Protein AF-A0A7X8BVJ1-F1 (afdb_monomer)

Structure (mmCIF, N/CA/C/O backbone):
data_AF-A0A7X8BVJ1-F1
#
_entry.id   AF-A0A7X8BVJ1-F1
#
loop_
_atom_site.group_PDB
_atom_site.id
_atom_site.type_symbol
_atom_site.label_atom_id
_atom_site.label_alt_id
_atom_site.label_comp_id
_atom_site.label_asym_id
_atom_site.label_entity_id
_atom_site.label_seq_id
_atom_site.pdbx_PDB_ins_code
_atom_site.Cartn_x
_atom_site.Cartn_y
_atom_site.Cartn_z
_atom_site.occupancy
_atom_site.B_iso_or_equiv
_atom_site.auth_seq_id
_atom_site.auth_comp_id
_atom_site.auth_asym_id
_atom_site.auth_atom_id
_atom_site.pdbx_PDB_model_num
ATOM 1 N N . LYS A 1 1 ? 36.070 3.185 -8.886 1.00 59.16 1 LYS A N 1
ATOM 2 C CA . LYS A 1 1 ? 35.340 2.014 -8.336 1.00 59.16 1 LYS A CA 1
ATOM 3 C C . LYS A 1 1 ? 34.743 2.326 -6.965 1.00 59.16 1 LYS A C 1
ATOM 5 O O . LYS A 1 1 ? 33.563 2.064 -6.790 1.00 59.16 1 LYS A O 1
ATOM 10 N N . ASP A 1 2 ? 35.481 2.954 -6.047 1.00 66.38 2 ASP A N 1
ATOM 11 C CA . ASP A 1 2 ? 34.963 3.260 -4.700 1.00 66.38 2 ASP A CA 1
ATOM 12 C C . ASP A 1 2 ? 33.915 4.385 -4.658 1.00 66.38 2 ASP A C 1
ATOM 14 O O . ASP A 1 2 ? 32.914 4.259 -3.958 1.00 66.38 2 ASP A O 1
ATOM 18 N N . GLU A 1 3 ? 34.062 5.439 -5.467 1.00 66.75 3 GLU A N 1
ATOM 19 C CA . GLU A 1 3 ? 33.048 6.507 -5.572 1.00 66.75 3 GLU A CA 1
ATOM 20 C C . GLU A 1 3 ? 31.714 6.011 -6.144 1.00 66.75 3 GLU A C 1
ATOM 22 O O . GLU A 1 3 ? 30.643 6.377 -5.664 1.00 66.75 3 GLU A O 1
ATOM 27 N N . GLU A 1 4 ? 31.769 5.129 -7.141 1.00 59.78 4 GLU A N 1
ATOM 28 C CA . GLU A 1 4 ? 30.580 4.529 -7.747 1.00 59.78 4 GLU A CA 1
ATOM 29 C C . GLU A 1 4 ? 29.863 3.599 -6.761 1.00 59.78 4 GLU A C 1
ATOM 31 O O . GLU A 1 4 ? 28.641 3.657 -6.630 1.00 59.78 4 GLU A O 1
ATOM 36 N N . ASN A 1 5 ? 30.626 2.825 -5.985 1.00 65.06 5 ASN A N 1
ATOM 37 C CA . ASN A 1 5 ? 30.096 1.958 -4.937 1.00 65.06 5 ASN A CA 1
ATOM 38 C C . ASN A 1 5 ? 29.464 2.772 -3.786 1.00 65.06 5 ASN A C 1
ATOM 40 O O . ASN A 1 5 ? 28.396 2.421 -3.283 1.00 65.06 5 ASN A O 1
ATOM 44 N N . ASN A 1 6 ? 30.065 3.908 -3.414 1.00 69.69 6 ASN A N 1
ATOM 45 C CA . ASN A 1 6 ? 29.497 4.834 -2.429 1.00 69.69 6 ASN A CA 1
ATOM 46 C C . ASN A 1 6 ? 28.213 5.508 -2.929 1.00 69.69 6 ASN A C 1
ATOM 48 O O . ASN A 1 6 ? 27.241 5.608 -2.179 1.00 69.69 6 ASN A O 1
ATOM 52 N N . ARG A 1 7 ? 28.164 5.917 -4.202 1.00 63.97 7 ARG A N 1
ATOM 53 C CA . ARG A 1 7 ? 26.961 6.507 -4.807 1.00 63.97 7 ARG A CA 1
ATOM 54 C C . ARG A 1 7 ? 25.806 5.505 -4.877 1.00 63.97 7 ARG A C 1
ATOM 56 O O . ARG A 1 7 ? 24.666 5.860 -4.589 1.00 63.97 7 ARG A O 1
ATOM 63 N N . LEU A 1 8 ? 26.096 4.248 -5.219 1.00 67.38 8 LEU A N 1
ATOM 64 C CA . LEU A 1 8 ? 25.102 3.171 -5.240 1.00 67.38 8 LEU A CA 1
ATOM 65 C C . LEU A 1 8 ? 24.529 2.891 -3.843 1.00 67.38 8 LEU A C 1
ATOM 67 O O . LEU A 1 8 ? 23.311 2.780 -3.703 1.00 67.38 8 LEU A O 1
ATOM 71 N N . LYS A 1 9 ? 25.380 2.847 -2.808 1.00 70.00 9 LYS A N 1
ATOM 72 C CA . LYS A 1 9 ? 24.934 2.707 -1.411 1.00 70.00 9 LYS A CA 1
ATOM 73 C C . LYS A 1 9 ? 24.032 3.859 -0.974 1.00 70.00 9 LYS A C 1
ATOM 75 O O . LYS A 1 9 ? 22.959 3.607 -0.437 1.00 70.00 9 LYS A O 1
ATOM 80 N N . LEU A 1 10 ? 24.420 5.101 -1.270 1.00 74.44 10 LEU A N 1
ATOM 81 C CA . LEU A 1 10 ? 23.636 6.284 -0.910 1.00 74.44 10 LEU A CA 1
ATOM 82 C C . LEU A 1 10 ? 22.236 6.266 -1.542 1.00 74.44 10 LEU A C 1
ATOM 84 O O . LEU A 1 10 ? 21.243 6.514 -0.860 1.00 74.44 10 LEU A O 1
ATOM 88 N N . ASN A 1 11 ? 22.142 5.920 -2.827 1.00 72.31 11 ASN A N 1
ATOM 89 C CA . ASN A 1 11 ? 20.855 5.812 -3.518 1.00 72.31 11 ASN A CA 1
ATOM 90 C C . ASN A 1 11 ? 19.972 4.715 -2.908 1.00 72.31 11 ASN A C 1
ATOM 92 O O . ASN A 1 11 ? 18.763 4.891 -2.757 1.00 72.31 11 ASN A O 1
ATOM 96 N N . TRP A 1 12 ? 20.568 3.586 -2.526 1.00 74.31 12 TRP A N 1
ATOM 97 C CA . TRP A 1 12 ? 19.836 2.493 -1.894 1.00 74.31 12 TRP A CA 1
ATOM 98 C C . TRP A 1 12 ? 19.341 2.846 -0.482 1.00 74.31 12 TRP A C 1
ATOM 100 O O . TRP A 1 12 ? 18.211 2.514 -0.113 1.00 74.31 12 TRP A O 1
ATOM 110 N N . ASP A 1 13 ? 20.144 3.574 0.292 1.00 77.44 13 ASP A N 1
ATOM 111 C CA . ASP A 1 13 ? 19.752 4.086 1.607 1.00 77.44 13 ASP A CA 1
ATOM 112 C C . ASP A 1 13 ? 18.624 5.115 1.506 1.00 77.44 13 ASP A C 1
ATOM 114 O O . ASP A 1 13 ? 17.683 5.086 2.309 1.00 77.44 13 ASP A O 1
ATOM 118 N N . LEU A 1 14 ? 18.655 5.966 0.479 1.00 77.00 14 LEU A N 1
ATOM 119 C CA . LEU A 1 14 ? 17.585 6.917 0.202 1.00 77.00 14 LEU A CA 1
ATOM 120 C C . LEU A 1 14 ? 16.267 6.202 -0.120 1.00 77.00 14 LEU A C 1
ATOM 122 O O . LEU A 1 14 ? 15.243 6.525 0.480 1.00 77.00 14 LEU A O 1
ATOM 126 N N . HIS A 1 15 ? 16.286 5.188 -0.993 1.00 75.81 15 HIS A N 1
ATOM 127 C CA . HIS A 1 15 ? 15.083 4.416 -1.327 1.00 75.81 15 HIS A CA 1
ATOM 128 C C . HIS A 1 15 ? 14.469 3.734 -0.102 1.00 75.81 15 HIS A C 1
ATOM 130 O O . HIS A 1 15 ? 13.257 3.798 0.102 1.00 75.81 15 HIS A O 1
ATOM 136 N N . ARG A 1 16 ? 15.295 3.124 0.757 1.00 80.00 16 ARG A N 1
ATOM 137 C CA . ARG A 1 16 ? 14.801 2.500 1.994 1.00 80.00 16 ARG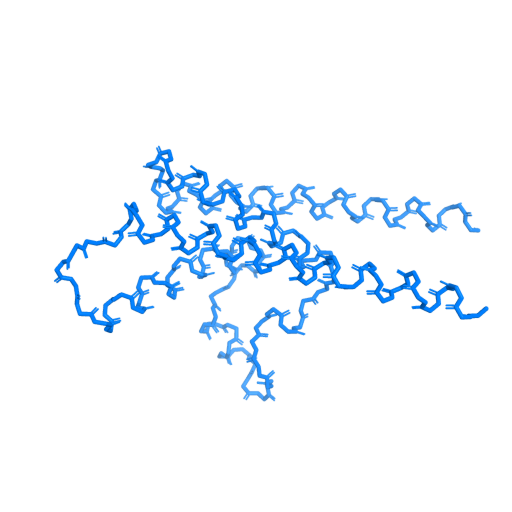 A CA 1
ATOM 138 C C . ARG A 1 16 ? 14.240 3.517 2.976 1.00 80.00 16 ARG A C 1
ATOM 140 O O . ARG A 1 16 ? 13.255 3.231 3.653 1.00 80.00 16 ARG A O 1
ATOM 147 N N . THR A 1 17 ? 14.857 4.690 3.065 1.00 84.44 17 THR A N 1
ATOM 148 C CA . THR A 1 17 ? 14.376 5.776 3.925 1.00 84.44 17 THR A CA 1
ATOM 149 C C . THR A 1 17 ? 13.022 6.279 3.439 1.00 84.44 17 THR A C 1
ATOM 151 O O . THR A 1 17 ? 12.092 6.381 4.237 1.00 84.44 17 THR A O 1
ATOM 154 N N . LEU A 1 18 ? 12.880 6.498 2.131 1.00 82.38 18 LEU A N 1
ATOM 155 C CA . LEU A 1 18 ? 11.626 6.927 1.523 1.00 82.38 18 LEU A CA 1
ATOM 156 C C . LEU A 1 18 ? 10.511 5.897 1.744 1.00 82.38 18 LEU A C 1
ATOM 158 O O . LEU A 1 18 ? 9.433 6.259 2.203 1.00 82.38 18 LEU A O 1
ATOM 162 N N . ALA A 1 19 ? 10.793 4.610 1.521 1.00 82.00 19 ALA A N 1
ATOM 163 C CA . ALA A 1 19 ? 9.830 3.537 1.764 1.00 82.00 19 ALA A CA 1
ATOM 164 C C . ALA A 1 19 ? 9.363 3.492 3.232 1.00 82.00 19 ALA A C 1
ATOM 166 O O . ALA A 1 19 ? 8.174 3.359 3.503 1.00 82.00 19 ALA A O 1
ATOM 167 N N . LYS A 1 20 ? 10.275 3.664 4.200 1.00 87.56 20 LYS A N 1
ATOM 168 C CA . LYS A 1 20 ? 9.916 3.709 5.630 1.00 87.56 20 LYS A CA 1
ATOM 169 C C . LYS A 1 20 ? 9.052 4.917 5.984 1.00 87.56 20 LYS A C 1
ATOM 171 O O . LYS A 1 20 ? 8.135 4.792 6.793 1.00 87.56 20 LYS A O 1
ATOM 176 N N . ILE A 1 21 ? 9.367 6.079 5.417 1.00 89.31 21 ILE A N 1
ATOM 177 C CA . ILE A 1 21 ? 8.590 7.303 5.628 1.00 89.31 21 ILE A CA 1
ATOM 178 C C . ILE A 1 21 ? 7.180 7.121 5.064 1.00 89.31 21 ILE A C 1
ATOM 180 O O . ILE A 1 21 ? 6.212 7.406 5.766 1.00 89.31 21 ILE A O 1
ATOM 184 N N . ASN A 1 22 ? 7.055 6.584 3.851 1.00 87.06 22 ASN A N 1
ATOM 185 C CA . ASN A 1 22 ? 5.761 6.385 3.202 1.00 87.06 22 ASN A CA 1
ATOM 186 C C . ASN A 1 22 ? 4.904 5.355 3.938 1.00 87.06 22 ASN A C 1
ATOM 188 O O . ASN A 1 22 ? 3.732 5.629 4.202 1.00 87.06 22 ASN A O 1
ATOM 192 N N . TYR A 1 23 ? 5.510 4.254 4.392 1.00 89.44 23 TYR A N 1
ATOM 193 C CA . TYR A 1 23 ? 4.843 3.294 5.264 1.00 89.44 23 TYR A CA 1
ATOM 194 C C . TYR A 1 23 ? 4.272 3.976 6.512 1.00 89.44 23 TYR A C 1
ATOM 196 O O . TYR A 1 23 ? 3.097 3.800 6.822 1.00 89.44 23 TYR A O 1
ATOM 204 N N . ARG A 1 24 ? 5.074 4.807 7.195 1.00 92.94 24 ARG A N 1
ATOM 205 C CA . ARG A 1 24 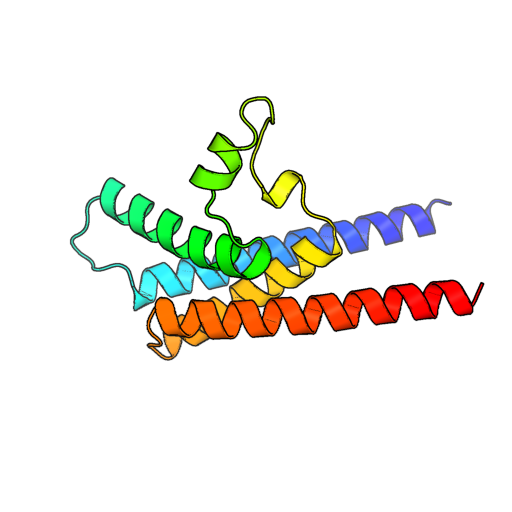? 4.641 5.513 8.406 1.00 92.94 24 ARG A CA 1
ATOM 206 C C . ARG A 1 24 ? 3.499 6.492 8.132 1.00 92.94 24 ARG A C 1
ATOM 208 O O . ARG A 1 24 ? 2.497 6.449 8.837 1.00 92.94 24 ARG A O 1
ATOM 215 N N . ILE A 1 25 ? 3.628 7.327 7.099 1.00 92.62 25 ILE A N 1
ATOM 216 C CA . ILE A 1 25 ? 2.586 8.285 6.691 1.00 92.62 25 ILE A CA 1
ATOM 217 C C . ILE A 1 25 ? 1.263 7.558 6.433 1.00 92.62 25 ILE A C 1
ATOM 219 O O . ILE A 1 25 ? 0.206 8.003 6.879 1.00 92.62 25 ILE A O 1
ATOM 223 N N . HIS A 1 26 ? 1.325 6.420 5.744 1.00 94.50 26 HIS A N 1
ATOM 224 C CA . HIS A 1 26 ? 0.154 5.610 5.453 1.00 94.50 26 HIS A CA 1
ATOM 225 C C . HIS A 1 26 ? -0.456 4.990 6.717 1.00 94.50 26 HIS A C 1
ATOM 227 O O . HIS A 1 26 ? -1.659 5.120 6.942 1.00 94.50 26 HIS A O 1
ATOM 233 N N . THR A 1 27 ? 0.352 4.366 7.580 1.00 95.25 27 THR A N 1
ATOM 234 C CA . THR A 1 27 ? -0.154 3.753 8.818 1.00 95.25 27 THR A CA 1
ATOM 235 C C . THR A 1 27 ? -0.715 4.771 9.803 1.00 95.25 27 THR A C 1
ATOM 237 O O . THR A 1 27 ? -1.685 4.457 10.496 1.00 95.25 27 THR A O 1
ATOM 240 N N . ASP A 1 28 ? -0.137 5.973 9.849 1.00 95.88 28 ASP A N 1
ATOM 241 C CA . ASP A 1 28 ? -0.618 7.072 10.685 1.00 95.88 28 ASP A CA 1
ATOM 242 C C . ASP A 1 28 ? -1.978 7.566 10.162 1.00 95.88 28 ASP A C 1
ATOM 244 O O . ASP A 1 28 ? -2.930 7.656 10.934 1.00 95.88 28 ASP A O 1
ATOM 248 N N . ALA A 1 29 ? -2.139 7.736 8.843 1.00 96.38 29 ALA A N 1
ATOM 249 C CA . ALA A 1 29 ? -3.428 8.104 8.252 1.00 96.38 29 ALA A CA 1
ATOM 250 C C . ALA A 1 29 ? -4.534 7.074 8.549 1.00 96.38 29 ALA A C 1
ATOM 252 O O . ALA A 1 29 ? -5.644 7.464 8.916 1.00 96.38 29 ALA A O 1
ATOM 253 N N . ILE A 1 30 ? -4.236 5.771 8.450 1.00 95.94 30 ILE A N 1
ATOM 254 C CA . ILE A 1 30 ? -5.175 4.698 8.831 1.00 95.94 30 ILE A CA 1
ATOM 255 C C . ILE A 1 30 ? -5.547 4.824 10.311 1.00 95.94 30 ILE A C 1
ATOM 257 O O . ILE A 1 30 ? -6.727 4.788 10.664 1.00 95.94 30 ILE A O 1
ATOM 261 N N . LYS A 1 31 ? -4.543 4.982 11.180 1.00 95.25 31 LYS A N 1
ATOM 262 C CA . LYS A 1 31 ? -4.742 5.064 12.627 1.00 95.25 31 LYS A CA 1
ATOM 263 C C . LYS A 1 31 ? -5.628 6.239 13.023 1.00 95.25 31 LYS A C 1
ATOM 265 O O . LYS A 1 31 ? -6.487 6.076 13.877 1.00 95.25 31 LYS A O 1
ATOM 270 N N . GLU A 1 32 ? -5.404 7.397 12.418 1.00 95.25 32 GLU A N 1
ATOM 271 C CA . GLU A 1 32 ? -6.066 8.647 12.794 1.00 95.25 32 GLU A CA 1
ATOM 272 C C . GLU A 1 32 ? -7.473 8.792 12.203 1.00 95.25 32 GLU A C 1
ATOM 274 O O . GLU A 1 32 ? -8.299 9.483 12.788 1.00 95.25 32 GLU A O 1
ATOM 279 N N . ASN A 1 33 ? -7.758 8.159 11.057 1.00 95.94 33 ASN A N 1
ATOM 280 C CA . ASN A 1 33 ? -8.993 8.421 10.304 1.00 95.94 33 ASN A CA 1
ATOM 281 C C . ASN A 1 33 ? -9.896 7.193 10.122 1.00 95.94 33 ASN A C 1
ATOM 283 O O . ASN A 1 33 ? -11.069 7.354 9.794 1.00 95.94 33 ASN A O 1
ATOM 287 N N . ILE A 1 34 ? -9.372 5.973 10.285 1.00 94.25 34 ILE A N 1
ATOM 288 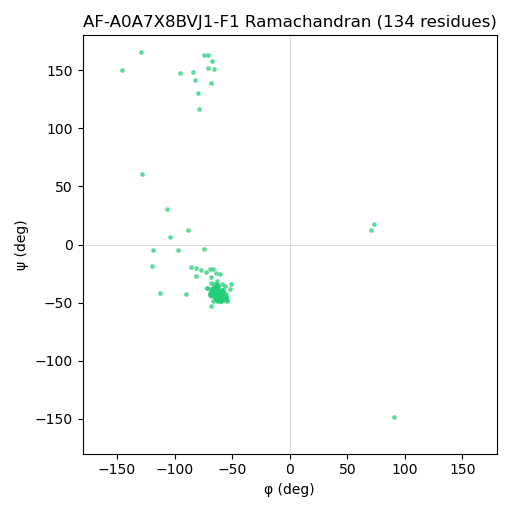C CA . ILE A 1 34 ? -10.134 4.732 10.056 1.00 94.25 34 ILE A CA 1
ATOM 289 C C . ILE A 1 34 ? -10.361 3.968 11.357 1.00 94.25 34 ILE A C 1
ATOM 291 O O . ILE A 1 34 ? -11.448 3.429 11.551 1.00 94.25 34 ILE A O 1
ATOM 295 N N . ILE A 1 35 ? -9.351 3.878 12.228 1.00 91.81 35 ILE A N 1
ATOM 296 C CA . ILE A 1 35 ? -9.411 3.030 13.425 1.00 91.81 35 ILE A CA 1
ATOM 297 C C . ILE A 1 35 ? -10.226 3.718 14.536 1.00 91.81 35 ILE A C 1
ATOM 299 O O . ILE A 1 35 ? -9.789 4.739 15.062 1.00 91.81 35 ILE A O 1
ATOM 303 N N . PRO A 1 36 ? -11.367 3.147 14.966 1.00 86.94 36 PRO A N 1
ATOM 304 C CA . PRO A 1 36 ? -12.114 3.622 16.127 1.00 86.94 36 PRO A CA 1
ATOM 305 C C . PRO A 1 36 ? -11.391 3.314 17.447 1.00 86.94 36 PRO A C 1
ATOM 307 O O . PRO A 1 36 ? -10.709 2.297 17.574 1.00 86.94 36 PRO A O 1
ATOM 310 N N . GLU A 1 37 ? -11.625 4.136 18.473 1.00 80.69 37 GLU A N 1
ATOM 311 C CA . GLU A 1 37 ? -10.930 4.054 19.772 1.00 80.69 37 GLU A CA 1
ATOM 312 C C . GLU A 1 37 ? -11.184 2.751 20.560 1.00 80.69 37 GLU A C 1
ATOM 314 O O . GLU A 1 37 ? -10.347 2.342 21.361 1.00 80.69 37 GLU A O 1
ATOM 319 N N . ASN A 1 38 ? -12.306 2.062 20.317 1.00 88.81 38 ASN A N 1
ATOM 320 C CA . ASN A 1 38 ? -12.773 0.930 21.132 1.00 88.81 38 ASN A CA 1
ATOM 321 C C . ASN A 1 38 ? -12.602 -0.449 20.465 1.00 88.81 38 ASN A C 1
ATOM 323 O O . ASN A 1 38 ? -13.407 -1.353 20.693 1.00 88.81 38 ASN A O 1
ATOM 327 N N . LEU A 1 39 ? -11.582 -0.628 19.619 1.00 91.56 39 LEU A N 1
ATOM 328 C CA . LEU A 1 39 ? -11.308 -1.915 18.972 1.00 91.56 39 LEU A CA 1
ATOM 329 C C . LEU A 1 39 ? -10.264 -2.756 19.710 1.00 91.56 39 LEU A C 1
ATOM 331 O O . LEU A 1 39 ? -9.290 -2.257 20.273 1.00 91.56 39 LEU A O 1
ATOM 335 N N . SER A 1 40 ? -10.436 -4.077 19.641 1.00 94.19 40 SER A N 1
ATOM 336 C CA . SER A 1 40 ? -9.407 -5.023 20.069 1.00 94.19 40 SER A CA 1
ATOM 337 C C . SER A 1 40 ? -8.187 -4.975 19.142 1.00 94.19 40 SER A C 1
ATOM 339 O O . SER A 1 40 ? -8.276 -4.616 17.965 1.00 94.19 40 SER A O 1
ATOM 341 N N . LYS A 1 41 ? -7.033 -5.422 19.651 1.00 92.81 41 LYS A N 1
ATOM 342 C CA . LYS A 1 41 ? -5.794 -5.519 18.858 1.00 92.81 41 LYS A CA 1
ATOM 343 C C . LYS A 1 41 ? -5.965 -6.373 17.600 1.00 92.81 41 LYS A C 1
ATOM 345 O O . LYS A 1 41 ? -5.383 -6.063 16.568 1.00 92.81 41 LYS A O 1
ATOM 350 N N . GLU A 1 42 ? -6.760 -7.435 17.679 1.00 94.38 42 GLU A N 1
ATOM 351 C CA . GLU A 1 42 ? -6.995 -8.327 16.545 1.00 94.38 42 GLU A CA 1
ATOM 352 C C . GLU A 1 42 ? -7.811 -7.643 15.444 1.00 94.38 42 GLU A C 1
ATOM 354 O O . GLU A 1 42 ? -7.428 -7.696 14.278 1.00 94.38 42 GLU A O 1
ATOM 359 N N . GLN A 1 43 ? -8.862 -6.906 15.812 1.00 93.62 43 GLN A N 1
ATOM 360 C CA . GLN A 1 43 ? -9.648 -6.108 14.864 1.00 93.62 43 GLN A CA 1
ATOM 361 C C . GLN A 1 43 ? -8.808 -4.996 14.224 1.00 93.62 43 GLN A C 1
ATOM 363 O O . GLN A 1 43 ? -8.890 -4.773 13.019 1.00 93.62 43 GLN A O 1
ATOM 368 N N . ILE A 1 44 ? -7.947 -4.337 15.004 1.00 93.75 44 ILE A N 1
ATOM 369 C CA . ILE A 1 44 ? -7.001 -3.335 14.493 1.00 93.75 44 ILE A CA 1
ATOM 370 C C . ILE A 1 44 ? -6.059 -3.953 13.452 1.00 93.75 44 ILE A C 1
ATOM 372 O O . ILE A 1 44 ? -5.880 -3.400 12.367 1.00 93.75 44 ILE A O 1
ATOM 376 N N . ASN A 1 45 ? -5.494 -5.126 13.745 1.00 94.19 45 ASN A N 1
ATOM 377 C CA . ASN A 1 45 ? -4.621 -5.830 12.809 1.00 94.19 45 ASN A CA 1
ATOM 378 C C 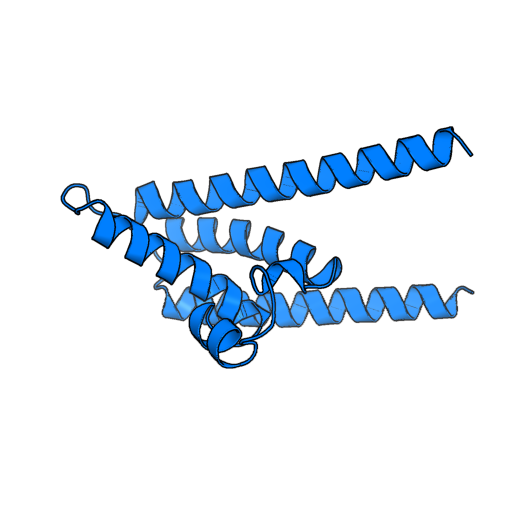. ASN A 1 45 ? -5.358 -6.233 11.522 1.00 94.19 45 ASN A C 1
ATOM 380 O O . ASN A 1 45 ? -4.776 -6.154 10.442 1.00 94.19 45 ASN A O 1
ATOM 384 N N . GLN A 1 46 ? -6.635 -6.621 11.615 1.00 94.44 46 GLN A N 1
ATOM 385 C CA . GLN A 1 46 ? -7.467 -6.914 10.443 1.00 94.44 46 GLN A CA 1
ATOM 386 C C . GLN A 1 46 ? -7.688 -5.670 9.570 1.00 94.44 46 GLN A C 1
ATOM 388 O O . GLN A 1 46 ? -7.604 -5.773 8.347 1.00 94.44 46 GLN A O 1
ATOM 393 N N . ILE A 1 47 ? -7.906 -4.494 10.171 1.00 95.06 47 ILE A N 1
ATOM 394 C CA . ILE A 1 47 ? -8.022 -3.227 9.430 1.00 95.06 47 ILE A CA 1
ATOM 395 C C . ILE A 1 47 ? -6.711 -2.904 8.710 1.00 95.06 47 ILE A C 1
ATOM 397 O O . ILE A 1 47 ? -6.730 -2.634 7.512 1.00 95.06 47 ILE A O 1
ATOM 401 N N . TYR A 1 48 ? -5.567 -2.990 9.396 1.00 95.38 48 TYR A N 1
ATOM 402 C CA . TYR A 1 48 ? -4.268 -2.757 8.758 1.00 95.38 48 TYR A CA 1
ATOM 403 C C . TYR A 1 48 ? -3.992 -3.734 7.611 1.00 95.38 48 TYR A C 1
ATOM 405 O O . TYR A 1 48 ? -3.504 -3.316 6.562 1.00 95.38 48 TYR A O 1
ATOM 413 N N . ALA A 1 49 ? -4.322 -5.017 7.781 1.00 94.94 49 ALA A N 1
ATOM 414 C CA . ALA A 1 49 ? -4.181 -6.009 6.719 1.00 94.94 49 ALA A CA 1
ATOM 415 C C . ALA A 1 49 ? -5.087 -5.690 5.518 1.00 94.94 49 ALA A C 1
ATOM 417 O O . ALA A 1 49 ? -4.625 -5.740 4.380 1.00 94.94 49 ALA A O 1
ATOM 418 N N . SER A 1 50 ? -6.340 -5.301 5.773 1.00 96.44 50 SER A N 1
ATOM 419 C CA . SER A 1 50 ? -7.297 -4.886 4.739 1.00 96.44 50 SER A CA 1
ATOM 420 C C . SER A 1 50 ? -6.795 -3.670 3.952 1.00 96.44 50 SER A C 1
ATOM 422 O O . SER A 1 50 ? -6.770 -3.690 2.724 1.00 96.44 50 SER A O 1
ATOM 424 N N . GLU A 1 51 ? -6.298 -2.639 4.637 1.00 96.88 51 GLU A N 1
ATOM 425 C CA . GLU A 1 51 ? -5.745 -1.441 3.990 1.00 96.88 51 GLU A CA 1
ATOM 426 C C . GLU A 1 51 ? -4.434 -1.713 3.239 1.00 96.88 51 GLU A C 1
ATOM 428 O O . GLU A 1 51 ? -4.186 -1.134 2.181 1.00 96.88 51 GLU A O 1
ATOM 433 N N . ALA A 1 52 ? -3.601 -2.635 3.727 1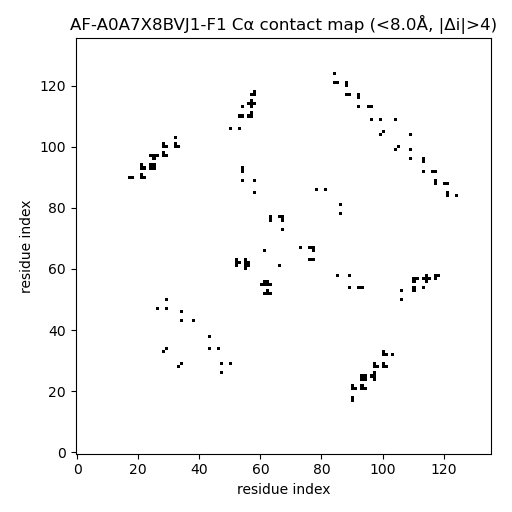.00 95.19 52 ALA A N 1
ATOM 434 C CA . ALA A 1 52 ? -2.429 -3.091 2.983 1.00 95.19 52 ALA A CA 1
ATOM 435 C C . ALA A 1 52 ? -2.827 -3.836 1.696 1.00 95.19 52 ALA A C 1
ATOM 437 O O . ALA A 1 52 ? -2.172 -3.677 0.660 1.00 95.19 52 ALA A O 1
ATOM 438 N N . ASP A 1 53 ? -3.915 -4.608 1.738 1.00 97.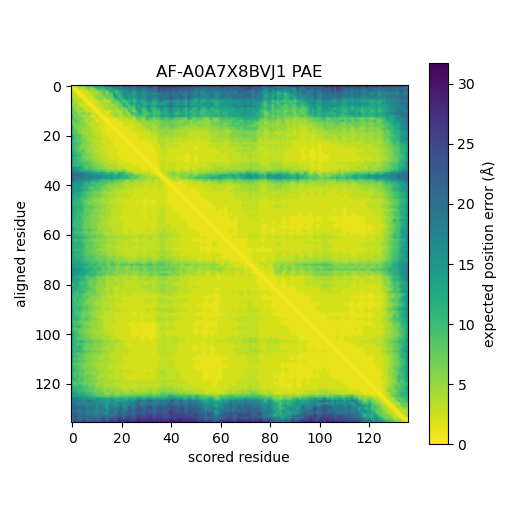19 53 ASP A N 1
ATOM 439 C CA . ASP A 1 53 ? -4.436 -5.313 0.572 1.00 97.19 53 ASP A CA 1
ATOM 440 C C . ASP A 1 53 ? -5.003 -4.371 -0.492 1.00 97.19 53 ASP A C 1
ATOM 442 O O . ASP A 1 53 ? -4.882 -4.686 -1.672 1.00 97.19 53 ASP A O 1
ATOM 446 N N . VAL A 1 54 ? -5.501 -3.182 -0.138 1.00 97.94 54 VAL A N 1
ATOM 447 C CA . VAL A 1 54 ? -5.882 -2.157 -1.132 1.00 97.94 54 VAL A CA 1
ATOM 448 C C . VAL A 1 54 ? -4.707 -1.826 -2.054 1.00 97.94 54 VAL A C 1
ATOM 450 O O . VAL A 1 54 ? -4.865 -1.784 -3.273 1.00 97.94 54 VAL A O 1
ATOM 453 N N . LEU A 1 55 ? -3.510 -1.640 -1.490 1.00 97.56 55 LEU A N 1
ATOM 454 C CA . LEU A 1 55 ? -2.299 -1.350 -2.262 1.00 97.56 55 LEU A CA 1
ATOM 455 C C . LEU A 1 55 ? -1.854 -2.560 -3.094 1.00 97.56 55 LEU A C 1
ATOM 457 O O . LEU A 1 55 ? -1.481 -2.405 -4.258 1.00 97.56 55 LEU A O 1
ATOM 461 N N . ASN A 1 56 ? -1.924 -3.765 -2.519 1.00 97.25 56 ASN A N 1
ATOM 462 C CA . ASN A 1 56 ? -1.561 -4.995 -3.227 1.00 97.25 56 ASN A CA 1
ATOM 463 C C . ASN A 1 56 ? -2.499 -5.252 -4.412 1.00 97.25 56 ASN A C 1
ATOM 465 O O . ASN A 1 56 ? -2.038 -5.559 -5.508 1.00 97.25 56 ASN A O 1
ATOM 469 N N . VAL A 1 57 ? -3.806 -5.067 -4.227 1.00 97.94 57 VAL A N 1
ATOM 470 C CA . VAL A 1 57 ? -4.800 -5.228 -5.291 1.00 97.94 57 VAL A CA 1
ATOM 471 C C . VAL A 1 57 ? -4.643 -4.127 -6.337 1.00 97.94 57 VAL A C 1
ATOM 473 O O . VAL A 1 57 ? -4.664 -4.428 -7.529 1.00 97.94 57 VAL A O 1
ATOM 476 N N . ALA A 1 58 ? -4.405 -2.877 -5.928 1.00 98.00 58 ALA A N 1
ATOM 477 C CA . ALA A 1 58 ? -4.165 -1.780 -6.863 1.00 98.00 58 ALA A CA 1
ATOM 478 C C . ALA A 1 58 ? -2.962 -2.045 -7.782 1.00 98.00 58 ALA A C 1
ATOM 480 O O . ALA A 1 58 ? -3.027 -1.720 -8.967 1.00 98.00 58 ALA A O 1
ATOM 481 N N . MET A 1 59 ? -1.890 -2.637 -7.248 1.00 97.00 59 MET A N 1
ATOM 482 C CA . MET A 1 59 ? -0.641 -2.861 -7.978 1.00 97.00 59 MET A CA 1
ATOM 483 C C . MET A 1 59 ? -0.584 -4.207 -8.718 1.00 97.00 59 MET A C 1
ATOM 485 O O . MET A 1 59 ? -0.107 -4.275 -9.850 1.00 97.00 59 MET A O 1
ATOM 489 N N . PHE A 1 60 ? -1.048 -5.282 -8.083 1.00 96.62 60 PHE A N 1
ATOM 490 C CA . PHE A 1 60 ? -0.846 -6.667 -8.525 1.00 96.62 60 PHE A CA 1
ATOM 491 C C . PHE A 1 60 ? -2.148 -7.415 -8.828 1.00 96.62 60 PHE A C 1
ATOM 493 O O . PHE A 1 60 ? -2.102 -8.572 -9.247 1.00 96.62 60 PHE A O 1
ATOM 500 N N . GLY A 1 61 ? -3.305 -6.794 -8.586 1.00 97.06 61 GLY A N 1
ATOM 501 C CA . GLY A 1 61 ? -4.616 -7.404 -8.813 1.00 97.06 61 GLY A CA 1
ATOM 502 C C . GLY A 1 61 ? -4.974 -8.527 -7.838 1.00 97.06 61 GLY A C 1
ATOM 503 O O . GLY A 1 61 ? -5.923 -9.261 -8.094 1.00 97.06 61 GLY A O 1
ATOM 504 N N . LYS A 1 62 ? -4.228 -8.687 -6.738 1.00 96.56 62 LYS A N 1
ATOM 505 C CA . LYS A 1 62 ? -4.437 -9.761 -5.763 1.00 96.56 62 LYS A CA 1
ATOM 506 C C . LYS A 1 62 ? -4.138 -9.318 -4.336 1.00 96.56 62 LYS A C 1
ATOM 508 O O . LYS A 1 62 ? -3.279 -8.472 -4.098 1.00 96.56 62 LYS A O 1
ATOM 513 N N . THR A 1 63 ? -4.846 -9.928 -3.395 1.00 97.38 63 THR A N 1
ATOM 514 C CA . THR A 1 63 ? -4.590 -9.812 -1.954 1.00 97.38 63 THR A CA 1
ATOM 515 C C . THR A 1 63 ? -3.354 -10.615 -1.549 1.00 97.38 63 THR A C 1
ATOM 517 O O . THR A 1 63 ? -2.927 -11.537 -2.251 1.00 97.38 63 THR A O 1
ATOM 520 N N . ALA A 1 64 ? -2.808 -10.325 -0.368 1.00 95.06 64 ALA A N 1
ATOM 521 C CA . ALA A 1 64 ? -1.701 -11.082 0.207 1.00 95.06 64 ALA A CA 1
ATOM 522 C C . ALA A 1 64 ? -2.052 -12.567 0.397 1.00 95.06 64 ALA A C 1
ATOM 524 O O . ALA A 1 64 ? -1.182 -13.428 0.255 1.00 95.06 64 ALA A O 1
ATOM 525 N N . LYS A 1 65 ? -3.321 -12.870 0.708 1.00 95.44 65 LYS A N 1
ATOM 526 C CA . LYS A 1 65 ? -3.808 -14.248 0.824 1.00 95.44 65 LYS A CA 1
ATOM 527 C C . LYS A 1 65 ? -3.826 -14.947 -0.535 1.00 95.44 65 LYS A C 1
ATOM 529 O O . LYS A 1 65 ? -3.211 -15.996 -0.659 1.00 95.44 65 LYS A O 1
ATOM 534 N N . GLN A 1 66 ? -4.455 -14.346 -1.548 1.00 97.12 66 GLN A N 1
ATOM 535 C CA . GLN A 1 66 ? -4.508 -14.920 -2.901 1.00 97.12 66 GLN A CA 1
ATOM 536 C C . GLN A 1 66 ? -3.106 -15.186 -3.457 1.00 97.12 66 GLN A C 1
ATOM 538 O O . GLN A 1 66 ? -2.855 -16.251 -4.007 1.00 97.12 66 GLN A O 1
ATOM 543 N N . TRP A 1 67 ? -2.165 -14.259 -3.253 1.00 97.44 67 TRP A N 1
ATOM 544 C CA . TRP A 1 67 ? -0.782 -14.478 -3.669 1.00 97.44 67 TRP A CA 1
ATOM 545 C C . TRP A 1 67 ? -0.128 -15.665 -2.951 1.00 97.44 67 TRP A C 1
ATOM 547 O O . TRP A 1 67 ? 0.546 -16.455 -3.605 1.00 97.44 67 TRP A O 1
ATOM 557 N N . ARG A 1 68 ? -0.337 -15.823 -1.635 1.00 95.62 68 ARG A N 1
ATOM 558 C CA . ARG A 1 68 ? 0.179 -16.979 -0.881 1.00 95.62 68 ARG A CA 1
ATOM 559 C C . ARG A 1 68 ? -0.433 -18.295 -1.353 1.00 95.62 68 ARG A C 1
ATOM 561 O O . ARG A 1 68 ? 0.297 -19.266 -1.513 1.00 95.62 68 ARG A O 1
ATOM 568 N N . ASP A 1 69 ? -1.737 -18.308 -1.612 1.00 96.25 69 ASP A N 1
ATOM 569 C CA . ASP A 1 69 ? -2.447 -19.491 -2.108 1.00 96.25 69 ASP A CA 1
ATOM 570 C C . ASP A 1 69 ? -1.924 -19.910 -3.501 1.00 96.25 69 ASP A C 1
ATOM 572 O O . ASP A 1 69 ? -1.794 -21.098 -3.788 1.00 96.25 69 ASP A O 1
ATOM 576 N N . GLU A 1 70 ? -1.559 -18.944 -4.351 1.00 96.19 70 GLU A N 1
ATOM 577 C CA . GLU A 1 70 ? -0.951 -19.182 -5.670 1.00 96.19 70 GLU A CA 1
ATOM 578 C C . GLU A 1 70 ? 0.543 -19.556 -5.612 1.00 96.19 70 GLU A C 1
ATOM 580 O O . GLU A 1 70 ? 1.062 -20.146 -6.559 1.00 96.19 70 GLU A O 1
ATOM 585 N N . ASN A 1 71 ? 1.247 -19.211 -4.528 1.00 95.69 71 ASN A N 1
ATOM 586 C CA . ASN A 1 71 ? 2.698 -19.377 -4.391 1.00 95.69 71 ASN A CA 1
ATOM 587 C C . ASN A 1 71 ? 3.061 -20.126 -3.092 1.00 95.69 71 ASN A C 1
ATOM 589 O O . ASN A 1 71 ? 3.788 -19.590 -2.256 1.00 95.69 71 ASN A O 1
ATOM 593 N N . PRO A 1 72 ? 2.606 -21.382 -2.908 1.00 94.06 72 PRO A N 1
ATOM 594 C CA . PRO A 1 72 ? 2.744 -22.103 -1.637 1.00 94.06 72 PRO A CA 1
ATOM 595 C C . PRO A 1 72 ? 4.194 -22.432 -1.253 1.00 94.06 72 PRO A C 1
ATOM 597 O O . PRO A 1 72 ? 4.477 -22.680 -0.086 1.00 94.06 72 PRO A O 1
ATOM 600 N N . ALA A 1 73 ? 5.108 -22.454 -2.227 1.00 94.81 73 ALA A N 1
ATOM 601 C CA . ALA A 1 73 ? 6.531 -22.720 -2.017 1.00 94.81 73 ALA A CA 1
ATOM 602 C C . ALA A 1 73 ? 7.385 -21.442 -1.913 1.00 94.81 73 ALA A C 1
ATOM 604 O O . ALA A 1 73 ? 8.589 -21.538 -1.691 1.00 94.81 73 ALA A O 1
ATOM 605 N N . ALA A 1 74 ? 6.794 -20.261 -2.117 1.00 93.12 74 ALA A N 1
ATOM 606 C CA . ALA A 1 74 ? 7.519 -19.001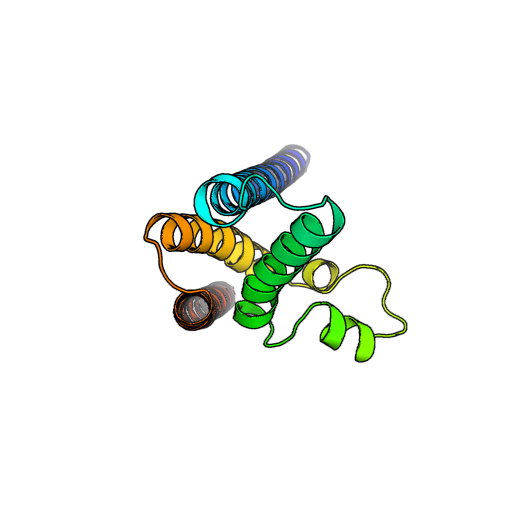 -2.035 1.00 93.12 74 ALA A CA 1
ATOM 607 C C . ALA A 1 74 ? 7.696 -18.585 -0.571 1.00 93.12 74 ALA A C 1
ATOM 609 O O . ALA A 1 74 ? 6.737 -18.533 0.199 1.00 93.12 74 ALA A O 1
ATOM 610 N N . GLU A 1 75 ? 8.923 -18.243 -0.194 1.00 92.19 75 GLU A N 1
ATOM 611 C CA . GLU A 1 75 ? 9.207 -17.633 1.103 1.00 92.19 75 GLU A CA 1
ATOM 612 C C . GLU A 1 75 ? 8.944 -16.122 1.039 1.00 92.19 75 GLU A C 1
ATOM 614 O O . GLU A 1 75 ? 9.254 -15.480 0.036 1.00 92.19 75 GLU A O 1
ATOM 619 N N . GLY A 1 76 ? 8.387 -15.534 2.099 1.00 90.56 76 GLY A N 1
ATOM 620 C CA . GLY A 1 76 ? 8.141 -14.089 2.174 1.00 90.56 76 GLY A CA 1
ATOM 621 C C . GLY A 1 76 ? 6.770 -13.651 1.649 1.00 90.56 76 GLY A C 1
ATOM 622 O O . GLY A 1 76 ? 5.766 -14.345 1.816 1.00 90.56 76 GLY A O 1
ATOM 623 N N . ASN A 1 77 ? 6.703 -12.442 1.090 1.00 91.12 77 ASN A N 1
ATOM 624 C CA . ASN A 1 77 ? 5.472 -11.790 0.645 1.00 91.12 77 ASN A CA 1
ATOM 625 C C . ASN A 1 77 ? 5.584 -11.270 -0.798 1.00 91.12 77 ASN A C 1
ATOM 627 O O . ASN A 1 77 ? 6.678 -11.112 -1.325 1.00 91.12 77 ASN A O 1
ATOM 631 N N . ILE A 1 78 ? 4.451 -10.929 -1.421 1.00 93.38 78 ILE A N 1
ATOM 632 C CA . ILE A 1 78 ? 4.390 -10.471 -2.820 1.00 93.38 78 ILE A CA 1
ATOM 633 C C . ILE A 1 78 ? 5.360 -9.329 -3.164 1.00 93.38 78 ILE A C 1
ATOM 635 O O . ILE A 1 78 ? 5.878 -9.286 -4.278 1.00 93.38 78 ILE A O 1
ATOM 639 N N . ARG A 1 79 ? 5.636 -8.415 -2.223 1.00 92.31 79 ARG A N 1
ATOM 640 C CA . ARG A 1 79 ? 6.532 -7.272 -2.449 1.00 92.31 79 ARG A CA 1
ATOM 641 C C . ARG A 1 79 ? 8.002 -7.690 -2.519 1.00 92.31 79 ARG A C 1
ATOM 643 O O . ARG A 1 79 ? 8.775 -6.992 -3.164 1.00 92.31 79 ARG A O 1
ATOM 650 N N . ASP A 1 80 ? 8.376 -8.829 -1.935 1.00 91.31 80 ASP A N 1
ATOM 651 C CA . ASP A 1 80 ? 9.745 -9.368 -2.006 1.00 91.31 80 ASP A CA 1
ATOM 652 C C . ASP A 1 80 ? 10.091 -9.861 -3.424 1.00 91.31 80 ASP A C 1
ATOM 654 O O . ASP A 1 80 ? 11.259 -9.935 -3.798 1.00 91.31 80 ASP A O 1
ATOM 658 N N . TYR A 1 81 ? 9.065 -10.143 -4.232 1.00 93.12 81 TYR A N 1
ATOM 659 C CA . TYR A 1 81 ? 9.175 -10.590 -5.622 1.00 93.12 81 TYR A CA 1
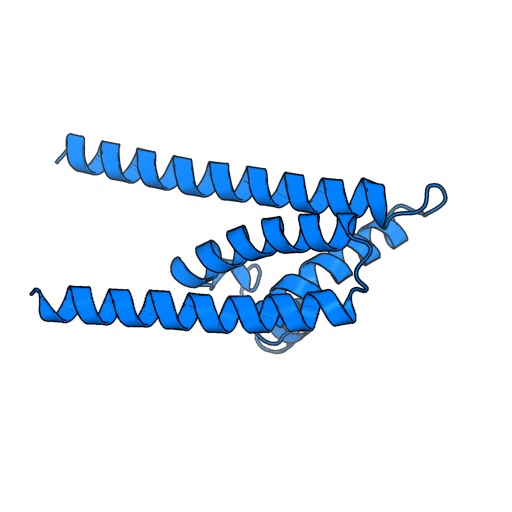ATOM 660 C C . TYR A 1 81 ? 8.858 -9.472 -6.629 1.00 93.12 81 TYR A C 1
ATOM 662 O O . TYR A 1 81 ? 8.766 -9.728 -7.830 1.00 93.12 81 TYR A O 1
ATOM 670 N N . ALA A 1 82 ? 8.667 -8.237 -6.157 1.00 91.56 82 ALA A N 1
ATOM 671 C CA . ALA A 1 82 ? 8.357 -7.092 -7.002 1.00 91.56 82 ALA A CA 1
ATOM 672 C C . ALA A 1 82 ? 9.627 -6.467 -7.603 1.00 91.56 82 ALA A C 1
ATOM 674 O O . ALA A 1 82 ? 10.693 -6.452 -6.985 1.00 91.56 82 ALA A O 1
ATOM 675 N N . THR A 1 83 ? 9.517 -5.900 -8.806 1.00 91.00 83 THR A N 1
ATOM 676 C CA . THR A 1 83 ? 10.621 -5.139 -9.412 1.00 91.00 83 THR A CA 1
ATOM 677 C C . THR A 1 83 ? 10.834 -3.805 -8.691 1.00 91.00 83 THR A C 1
ATOM 679 O O . THR A 1 83 ? 9.954 -3.308 -7.986 1.00 91.00 83 THR A O 1
ATOM 682 N N . ILE A 1 84 ? 11.993 -3.173 -8.897 1.00 85.44 84 ILE A N 1
ATOM 683 C CA . ILE A 1 84 ? 12.296 -1.860 -8.301 1.00 85.44 84 ILE A CA 1
ATOM 684 C C . ILE A 1 84 ? 11.266 -0.810 -8.742 1.00 85.44 84 ILE A C 1
ATOM 686 O O . ILE A 1 84 ? 10.828 0.005 -7.934 1.00 85.44 84 ILE A O 1
ATOM 690 N N . GLU A 1 85 ? 10.835 -0.852 -10.002 1.00 89.38 85 GLU A N 1
ATOM 691 C CA . GLU A 1 85 ? 9.799 0.027 -10.548 1.00 89.38 85 GLU A CA 1
ATOM 692 C C . GLU A 1 85 ? 8.467 -0.176 -9.823 1.00 89.38 85 GLU A C 1
ATOM 694 O O . GLU A 1 85 ? 7.816 0.794 -9.440 1.00 89.38 85 GLU A O 1
ATOM 699 N N . GLN A 1 86 ? 8.084 -1.432 -9.583 1.00 93.25 86 GLN A N 1
ATOM 700 C CA . GLN A 1 86 ? 6.857 -1.759 -8.862 1.00 93.25 86 GLN A CA 1
ATOM 701 C C . GLN A 1 86 ? 6.911 -1.284 -7.405 1.00 93.25 86 GLN A C 1
ATOM 703 O O . GLN A 1 86 ? 5.930 -0.738 -6.902 1.00 93.25 86 GLN A O 1
ATOM 708 N N . LEU A 1 87 ? 8.061 -1.433 -6.740 1.00 91.19 87 LEU A N 1
ATOM 709 C CA . LEU A 1 87 ? 8.282 -0.928 -5.383 1.00 91.19 87 LEU A CA 1
ATOM 710 C C . LEU A 1 87 ? 8.238 0.605 -5.319 1.00 91.19 87 LEU A C 1
ATOM 712 O O . LEU A 1 87 ? 7.687 1.160 -4.369 1.00 91.19 87 LEU A O 1
ATOM 716 N N . LEU A 1 88 ? 8.766 1.295 -6.333 1.00 89.38 88 LEU A N 1
ATOM 717 C CA . LEU A 1 88 ? 8.702 2.754 -6.424 1.00 89.38 88 LEU A CA 1
ATOM 718 C C . LEU A 1 88 ? 7.258 3.243 -6.594 1.00 89.38 88 LEU A C 1
ATOM 720 O O . LEU A 1 88 ? 6.841 4.181 -5.914 1.00 89.38 88 LEU A O 1
ATOM 724 N N . VAL A 1 89 ? 6.487 2.586 -7.465 1.00 93.88 89 VAL A N 1
ATOM 725 C CA . VAL A 1 89 ? 5.059 2.881 -7.634 1.00 93.88 89 VAL A CA 1
ATOM 726 C C . VAL A 1 89 ? 4.311 2.628 -6.329 1.00 93.88 89 VAL A C 1
ATOM 728 O O . VAL A 1 89 ? 3.598 3.516 -5.874 1.00 93.88 89 VAL A O 1
ATOM 731 N N . LEU A 1 90 ? 4.527 1.486 -5.666 1.00 94.50 90 LEU A N 1
ATOM 732 C CA . LEU A 1 90 ? 3.919 1.184 -4.363 1.00 94.50 90 LEU A CA 1
ATOM 733 C C . LEU A 1 90 ? 4.210 2.255 -3.311 1.00 94.50 90 LEU A C 1
ATOM 735 O O . LEU A 1 90 ? 3.283 2.700 -2.639 1.00 94.50 90 LEU A O 1
ATOM 739 N N . ALA A 1 91 ? 5.463 2.702 -3.198 1.00 91.94 91 ALA A N 1
ATOM 740 C CA . ALA A 1 91 ? 5.832 3.756 -2.259 1.00 91.94 91 ALA A CA 1
ATOM 741 C C . ALA A 1 91 ? 5.040 5.044 -2.530 1.00 91.94 91 ALA A C 1
ATOM 743 O O . ALA A 1 91 ? 4.601 5.705 -1.594 1.00 91.94 91 ALA A O 1
ATOM 744 N N . ASN A 1 92 ? 4.813 5.395 -3.796 1.00 93.50 92 ASN A N 1
ATOM 745 C CA . ASN A 1 92 ? 3.982 6.544 -4.138 1.00 93.50 92 ASN A CA 1
ATOM 746 C C . ASN A 1 92 ? 2.482 6.298 -3.866 1.00 93.50 92 ASN A C 1
ATOM 748 O O . ASN A 1 92 ? 1.781 7.203 -3.410 1.00 93.50 92 ASN A O 1
ATOM 752 N N . LEU A 1 93 ? 1.978 5.085 -4.116 1.00 96.69 93 LEU A N 1
ATOM 753 C CA . LEU A 1 93 ? 0.595 4.716 -3.798 1.00 96.69 93 LEU A CA 1
ATOM 754 C C . LEU A 1 93 ? 0.310 4.799 -2.292 1.00 96.69 93 LEU A C 1
ATOM 756 O O . LEU A 1 93 ? -0.783 5.211 -1.921 1.00 96.69 93 LEU A O 1
ATOM 760 N N . GLU A 1 94 ? 1.276 4.466 -1.431 1.00 96.12 94 GLU A N 1
ATOM 761 C CA . GLU A 1 94 ? 1.161 4.627 0.027 1.00 96.12 94 GLU A CA 1
ATOM 762 C C . GLU A 1 94 ? 0.901 6.088 0.415 1.00 96.12 94 GLU A C 1
ATOM 764 O O . GLU A 1 94 ? -0.041 6.374 1.158 1.00 96.12 94 GLU A O 1
ATOM 769 N N . SER A 1 95 ? 1.675 7.023 -0.145 1.00 94.88 95 SER A N 1
ATOM 770 C CA . SER A 1 95 ? 1.486 8.459 0.086 1.00 94.88 95 SER A CA 1
ATOM 771 C C . SER A 1 95 ? 0.131 8.953 -0.428 1.00 94.88 95 SER A C 1
ATOM 773 O O . SER A 1 95 ? -0.562 9.689 0.270 1.00 94.88 95 SER A O 1
ATOM 775 N N . LEU A 1 96 ? -0.285 8.526 -1.625 1.00 97.06 96 LEU A N 1
ATOM 776 C CA . LEU A 1 96 ? -1.583 8.912 -2.188 1.00 97.06 96 LEU A CA 1
ATOM 777 C C . LEU A 1 96 ? -2.757 8.339 -1.395 1.00 97.06 96 LEU A C 1
ATOM 779 O O . LEU A 1 96 ? -3.734 9.045 -1.157 1.00 97.06 96 LEU A O 1
ATOM 783 N N . ASN A 1 97 ? -2.668 7.078 -0.964 1.00 98.19 97 ASN A N 1
ATOM 784 C CA . ASN A 1 97 ? -3.726 6.460 -0.175 1.00 98.19 97 ASN A CA 1
ATOM 785 C C . ASN A 1 97 ? -3.885 7.176 1.168 1.00 98.19 97 ASN A C 1
ATOM 787 O O . ASN A 1 97 ? -5.012 7.421 1.582 1.00 98.19 97 ASN A O 1
ATOM 791 N N . ALA A 1 98 ? -2.783 7.584 1.807 1.00 97.88 98 ALA A N 1
ATOM 792 C CA . ALA A 1 98 ? -2.826 8.387 3.027 1.00 97.88 98 ALA A CA 1
ATOM 793 C C . ALA A 1 98 ? -3.608 9.698 2.834 1.00 97.88 98 ALA A C 1
ATOM 795 O O . ALA A 1 98 ? -4.452 10.043 3.660 1.00 97.88 98 ALA A O 1
ATOM 796 N N . GLU A 1 99 ? -3.385 10.404 1.725 1.00 97.94 99 GLU A N 1
ATOM 797 C CA . GLU A 1 99 ? -4.132 11.629 1.416 1.00 97.94 99 GLU A CA 1
ATOM 798 C C . GLU A 1 99 ? -5.602 11.345 1.098 1.00 97.94 99 GLU A C 1
ATOM 800 O O . GLU A 1 99 ? -6.490 12.035 1.592 1.00 97.94 99 GLU A O 1
ATOM 805 N N . PHE A 1 100 ? -5.897 10.283 0.352 1.00 98.38 100 PHE A N 1
ATOM 806 C CA . PHE A 1 100 ? -7.277 9.878 0.093 1.00 98.38 100 PHE A CA 1
ATOM 807 C C . PHE A 1 100 ? -8.031 9.464 1.363 1.00 98.38 100 PHE A C 1
ATOM 809 O O . PHE A 1 100 ? -9.231 9.721 1.468 1.00 98.38 100 PHE A O 1
ATOM 816 N N . ILE A 1 101 ? -7.339 8.849 2.326 1.00 98.25 101 ILE A N 1
ATOM 817 C CA . ILE A 1 101 ? -7.875 8.537 3.653 1.00 98.25 101 ILE A CA 1
ATOM 818 C C . ILE A 1 101 ? -8.256 9.831 4.380 1.00 98.25 101 ILE A C 1
ATOM 820 O O . ILE A 1 101 ? -9.386 9.947 4.847 1.00 98.25 101 ILE A O 1
ATOM 824 N N . LYS A 1 102 ? -7.363 10.829 4.411 1.00 97.56 102 LYS A N 1
ATOM 825 C CA . LYS A 1 102 ? -7.631 12.144 5.027 1.00 97.56 102 LYS A CA 1
ATOM 826 C C . LYS A 1 102 ? -8.765 12.905 4.337 1.00 97.56 102 LYS A C 1
ATOM 828 O O . LYS A 1 102 ? -9.495 13.646 4.984 1.00 97.56 102 LYS A O 1
ATOM 833 N N . MET A 1 103 ? -8.935 12.710 3.029 1.00 97.56 103 MET A N 1
ATOM 834 C CA . MET A 1 103 ? -10.058 13.260 2.259 1.00 97.56 103 MET A CA 1
ATOM 835 C C . MET A 1 103 ? -11.390 12.536 2.519 1.00 97.56 103 MET A C 1
ATOM 837 O O . MET A 1 103 ? -12.408 12.934 1.958 1.00 97.56 103 MET A O 1
ATOM 841 N N . GLY A 1 104 ? -11.402 11.471 3.327 1.00 97.00 104 GLY A N 1
ATOM 842 C CA . GLY A 1 104 ? -12.611 10.712 3.646 1.00 97.00 104 GLY A CA 1
ATOM 843 C C . GLY A 1 104 ? -13.124 9.838 2.499 1.00 97.00 104 GLY A C 1
ATOM 844 O O . GLY A 1 104 ? -14.283 9.430 2.523 1.00 97.00 104 GLY A O 1
ATOM 845 N N . LEU A 1 105 ? -12.294 9.543 1.489 1.00 98.19 105 LEU A N 1
ATOM 846 C CA . LEU A 1 105 ? -12.701 8.673 0.384 1.00 98.19 105 LEU A CA 1
ATOM 847 C C . LEU A 1 105 ? -12.889 7.234 0.870 1.00 98.19 105 LEU A C 1
ATOM 849 O O . LEU A 1 105 ? -12.060 6.708 1.626 1.00 98.19 105 LEU A O 1
ATOM 853 N N . SER A 1 106 ? -13.941 6.572 0.381 1.00 97.94 106 SER A N 1
ATOM 854 C CA . SER A 1 106 ? -14.200 5.172 0.712 1.00 97.94 106 SER A CA 1
ATOM 855 C C . SER A 1 106 ? -13.107 4.265 0.150 1.00 97.94 106 SER A C 1
ATOM 857 O O . SER A 1 106 ? -12.531 4.535 -0.905 1.00 97.94 106 SER A O 1
ATOM 859 N N . GLN A 1 107 ? -12.855 3.136 0.814 1.00 97.75 107 GLN A N 1
ATOM 860 C CA . GLN A 1 107 ? -11.838 2.171 0.388 1.00 97.75 107 GLN A CA 1
ATOM 861 C C . GLN A 1 107 ? -12.001 1.755 -1.090 1.00 97.75 107 GLN A C 1
ATOM 863 O O . GLN A 1 107 ? -11.017 1.653 -1.822 1.00 97.75 107 GLN A O 1
ATOM 868 N N . SER A 1 108 ? -13.248 1.591 -1.547 1.00 97.75 108 SER A N 1
ATOM 869 C CA . SER A 1 108 ? -13.565 1.237 -2.936 1.00 97.75 108 SER A CA 1
ATOM 870 C C . SER A 1 108 ? -13.154 2.320 -3.942 1.00 97.75 108 SER A C 1
ATOM 872 O O . SER A 1 108 ? -12.542 2.018 -4.966 1.00 97.75 108 SER A O 1
ATOM 874 N N . GLU A 1 109 ? -13.411 3.593 -3.630 1.00 98.25 109 GLU A N 1
ATOM 875 C CA . GLU A 1 109 ? -13.020 4.722 -4.477 1.00 98.25 109 GLU A CA 1
A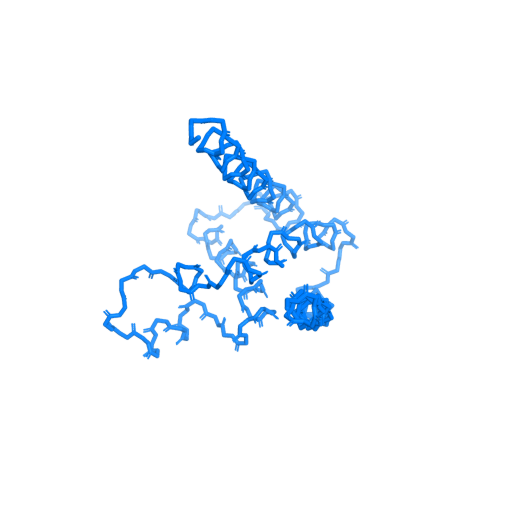TOM 876 C C . GLU A 1 109 ? -11.502 4.883 -4.510 1.00 98.25 109 GLU A C 1
ATOM 878 O O . GLU A 1 109 ? -10.925 5.128 -5.576 1.00 98.25 109 GLU A O 1
ATOM 883 N N . ARG A 1 110 ? -10.845 4.707 -3.355 1.00 98.50 110 ARG A N 1
ATOM 884 C CA . ARG A 1 110 ? -9.382 4.736 -3.259 1.00 98.50 110 ARG A CA 1
ATOM 885 C C . ARG A 1 110 ? -8.767 3.661 -4.138 1.00 98.50 110 ARG A C 1
ATOM 887 O O . ARG A 1 110 ? -7.903 3.982 -4.946 1.00 98.50 110 ARG A O 1
ATOM 894 N N . LEU A 1 111 ? -9.253 2.423 -4.048 1.00 98.50 111 LEU A N 1
ATOM 895 C CA . LEU A 1 111 ? -8.744 1.305 -4.841 1.00 98.50 111 LEU A CA 1
ATOM 896 C C . LEU A 1 111 ? -8.765 1.606 -6.346 1.00 98.50 111 LEU A C 1
ATOM 898 O O . LEU A 1 111 ? -7.754 1.417 -7.022 1.00 98.50 111 LEU A O 1
ATOM 902 N N . VAL A 1 112 ? -9.882 2.123 -6.868 1.00 98.38 112 VAL A N 1
ATOM 903 C CA . VAL A 1 112 ? -10.007 2.465 -8.295 1.00 98.38 112 VAL A CA 1
ATOM 904 C C . VAL A 1 112 ? -8.986 3.530 -8.699 1.00 98.38 112 VAL A C 1
ATOM 906 O O . VAL A 1 112 ? -8.270 3.358 -9.687 1.00 98.38 112 VAL A O 1
ATOM 909 N N . ARG A 1 113 ? -8.870 4.614 -7.922 1.00 98.56 113 ARG A N 1
ATOM 910 C CA . ARG A 1 113 ? -7.927 5.709 -8.216 1.00 98.56 113 ARG A CA 1
ATOM 911 C C . ARG A 1 113 ? -6.470 5.257 -8.115 1.00 98.56 113 ARG A C 1
ATOM 913 O O . ARG A 1 113 ? -5.646 5.625 -8.956 1.00 98.56 113 ARG A O 1
ATOM 920 N N . LEU A 1 114 ? -6.149 4.445 -7.110 1.00 98.56 114 LEU A N 1
ATOM 921 C CA . LEU A 1 114 ? -4.814 3.886 -6.908 1.00 98.56 114 LEU A CA 1
ATOM 922 C C . LEU A 1 114 ? -4.437 2.944 -8.050 1.00 98.56 114 LEU A C 1
ATOM 924 O O . LEU A 1 114 ? -3.338 3.063 -8.581 1.00 98.56 114 LEU A O 1
ATOM 928 N N . ASN A 1 115 ? -5.345 2.070 -8.491 1.00 98.50 115 ASN A N 1
ATOM 929 C CA . ASN A 1 115 ? -5.093 1.178 -9.622 1.00 98.50 115 ASN A CA 1
ATOM 930 C C . ASN A 1 115 ? -4.863 1.956 -10.928 1.00 98.50 115 ASN A C 1
ATOM 932 O O . ASN A 1 115 ? -3.895 1.696 -11.643 1.00 98.50 115 ASN A O 1
ATOM 936 N N . GLN A 1 116 ? -5.690 2.967 -11.211 1.00 98.38 116 GLN A N 1
ATOM 937 C CA . GLN A 1 116 ? -5.492 3.845 -12.371 1.00 98.38 116 GLN A CA 1
ATOM 938 C C . GLN A 1 116 ? -4.131 4.551 -12.324 1.00 98.38 116 GLN A C 1
ATOM 940 O O . GLN A 1 116 ? -3.425 4.626 -13.334 1.00 98.38 116 GLN A O 1
ATOM 945 N N . THR A 1 117 ? -3.736 5.020 -11.139 1.00 98.06 117 THR A N 1
ATOM 946 C CA . THR A 1 117 ? -2.429 5.646 -10.915 1.00 98.06 117 THR A CA 1
ATOM 947 C C . THR A 1 117 ? -1.294 4.652 -11.143 1.00 98.06 117 THR A C 1
ATOM 949 O O . THR A 1 117 ? -0.360 4.961 -11.882 1.00 98.06 117 THR A O 1
ATOM 952 N N . ALA A 1 118 ? -1.397 3.445 -10.584 1.00 97.75 118 ALA A N 1
ATOM 953 C CA . ALA A 1 118 ? -0.408 2.383 -10.735 1.00 97.75 118 ALA A CA 1
ATOM 954 C C . ALA A 1 118 ? -0.176 2.040 -12.213 1.00 97.75 118 ALA A C 1
ATOM 956 O O . ALA A 1 118 ? 0.962 2.028 -12.682 1.00 97.75 118 ALA A O 1
ATOM 957 N N . ILE A 1 119 ? -1.257 1.855 -12.978 1.00 96.88 119 ILE A N 1
ATOM 958 C CA . ILE A 1 119 ? -1.199 1.579 -14.420 1.00 96.88 119 ILE A CA 1
ATOM 959 C C . ILE A 1 119 ? -0.503 2.725 -15.166 1.00 96.88 119 ILE A C 1
ATOM 961 O O . ILE A 1 119 ? 0.362 2.480 -16.010 1.00 96.88 119 ILE A O 1
ATOM 965 N N . SER A 1 120 ? -0.866 3.975 -14.869 1.00 96.94 120 SER A N 1
ATOM 966 C CA . SER A 1 120 ? -0.282 5.158 -15.514 1.00 96.94 120 SER A CA 1
ATOM 967 C C . SER A 1 120 ? 1.222 5.291 -15.238 1.00 96.94 120 SER A C 1
ATOM 969 O O . SER A 1 120 ? 2.023 5.511 -16.154 1.00 96.94 120 SER A O 1
ATOM 971 N N . GLN A 1 121 ? 1.628 5.084 -13.984 1.00 95.06 121 GLN A N 1
ATOM 972 C CA . GLN A 1 121 ? 3.028 5.168 -13.576 1.00 95.06 121 GLN A CA 1
ATOM 973 C C . GLN A 1 121 ? 3.860 4.027 -14.158 1.00 95.06 121 GLN A C 1
ATOM 975 O O . GLN A 1 121 ? 4.930 4.281 -14.708 1.00 95.06 121 GLN A O 1
ATOM 980 N N . MET A 1 122 ? 3.346 2.794 -14.148 1.00 95.31 122 MET A N 1
ATOM 981 C CA . MET A 1 122 ? 4.039 1.655 -14.757 1.00 95.31 122 MET A CA 1
ATOM 982 C C . MET A 1 122 ? 4.230 1.830 -16.265 1.00 95.31 122 MET A C 1
ATOM 984 O O . MET A 1 122 ? 5.310 1.537 -16.778 1.00 95.31 122 MET A O 1
ATOM 988 N N . LYS A 1 123 ? 3.234 2.374 -16.980 1.00 92.62 123 LYS A N 1
ATOM 989 C CA . LYS A 1 123 ? 3.382 2.723 -18.405 1.00 92.62 123 LYS A CA 1
ATOM 990 C C . LYS A 1 123 ? 4.481 3.764 -18.622 1.00 92.62 123 LYS A C 1
ATOM 992 O O . LYS A 1 123 ? 5.314 3.597 -19.510 1.00 92.62 123 LYS A O 1
ATOM 997 N N . SER A 1 124 ? 4.507 4.806 -17.794 1.00 91.38 124 SER A N 1
ATOM 998 C CA . SER A 1 124 ? 5.518 5.867 -17.872 1.00 91.38 124 SER A CA 1
ATOM 999 C C . SER A 1 124 ? 6.931 5.341 -17.603 1.00 91.38 124 SER A C 1
ATOM 1001 O O . SER A 1 124 ? 7.873 5.696 -18.312 1.00 91.38 124 SER A O 1
ATOM 1003 N N . LEU A 1 125 ? 7.096 4.461 -16.614 1.00 87.44 125 LEU A N 1
ATOM 1004 C CA . LEU A 1 125 ? 8.389 3.849 -16.296 1.00 87.44 125 LEU A CA 1
ATOM 1005 C C . LEU A 1 125 ? 8.855 2.897 -17.406 1.00 87.44 125 LEU A C 1
ATOM 1007 O O . LEU A 1 125 ? 10.011 2.968 -17.821 1.00 87.44 125 LEU A O 1
ATOM 1011 N N . ALA A 1 126 ? 7.954 2.079 -17.956 1.00 81.75 126 ALA A N 1
ATOM 1012 C CA . ALA A 1 126 ? 8.266 1.195 -19.079 1.00 81.75 126 ALA A CA 1
ATOM 1013 C C . ALA A 1 126 ? 8.696 1.973 -20.336 1.00 81.75 126 ALA A C 1
ATOM 1015 O O . ALA A 1 126 ? 9.646 1.585 -21.016 1.00 81.75 126 ALA A O 1
ATOM 1016 N N . PHE A 1 127 ? 8.042 3.103 -20.625 1.00 71.69 127 PHE A N 1
ATOM 1017 C CA . PHE A 1 127 ? 8.421 3.971 -21.740 1.00 71.69 127 PHE A CA 1
ATOM 1018 C C . PHE A 1 127 ? 9.827 4.566 -21.559 1.00 71.69 127 PHE A C 1
ATOM 1020 O O . PHE A 1 127 ? 10.633 4.535 -22.487 1.00 71.69 127 PHE A O 1
ATOM 1027 N N . ASN A 1 128 ? 10.164 5.024 -20.350 1.00 69.94 128 ASN A N 1
ATOM 1028 C CA . ASN A 1 128 ? 11.498 5.553 -20.048 1.00 69.94 128 ASN A CA 1
ATOM 1029 C C . ASN A 1 128 ? 12.608 4.492 -20.165 1.00 69.94 128 ASN A C 1
ATOM 1031 O O . ASN A 1 128 ? 13.711 4.802 -20.615 1.00 69.94 128 ASN A O 1
ATOM 1035 N N . LEU A 1 129 ? 12.331 3.235 -19.801 1.00 63.31 129 LEU A N 1
ATOM 1036 C CA . LEU A 1 129 ? 13.281 2.133 -19.996 1.00 63.31 129 LEU A CA 1
ATOM 1037 C C . LEU A 1 129 ? 13.534 1.850 -21.482 1.00 63.31 129 LEU A C 1
ATOM 1039 O O . LEU A 1 129 ? 14.672 1.583 -21.866 1.00 63.31 129 LEU A O 1
ATOM 1043 N N . ASN A 1 130 ? 12.503 1.958 -22.324 1.00 60.44 130 ASN A N 1
ATOM 1044 C CA . ASN A 1 130 ? 12.661 1.821 -23.771 1.00 60.44 130 ASN A CA 1
ATOM 1045 C C . ASN A 1 130 ? 13.477 2.973 -24.374 1.00 60.44 130 ASN A C 1
ATOM 1047 O O . ASN A 1 130 ? 14.318 2.710 -25.228 1.00 60.44 130 ASN A O 1
ATOM 1051 N N . ILE A 1 131 ? 13.312 4.212 -23.894 1.00 54.25 131 ILE A N 1
ATOM 1052 C CA . ILE A 1 131 ? 14.155 5.346 -24.320 1.00 54.25 131 ILE A CA 1
ATOM 1053 C C . ILE A 1 131 ? 15.626 5.098 -23.967 1.00 54.25 131 ILE A C 1
ATOM 1055 O O . ILE A 1 131 ? 16.483 5.214 -24.836 1.00 54.25 131 ILE A O 1
ATOM 1059 N N . LYS A 1 132 ? 15.927 4.646 -22.742 1.00 52.00 132 LYS A N 1
ATOM 1060 C CA . LYS A 1 132 ? 17.310 4.318 -22.346 1.00 52.00 132 LYS A CA 1
ATOM 1061 C C . LYS A 1 132 ? 17.957 3.212 -23.189 1.00 52.00 132 LYS A C 1
ATOM 1063 O O . LYS A 1 132 ? 19.178 3.165 -23.266 1.00 52.00 132 LYS A O 1
ATOM 1068 N N . ARG A 1 133 ? 17.169 2.312 -23.792 1.00 52.06 133 ARG A N 1
ATOM 1069 C CA . ARG A 1 133 ? 17.674 1.266 -24.705 1.00 52.06 133 ARG A CA 1
ATOM 1070 C C . ARG A 1 133 ? 17.924 1.773 -26.127 1.00 52.06 133 ARG A C 1
ATOM 1072 O O . ARG A 1 133 ? 18.651 1.110 -26.851 1.00 52.06 133 ARG A O 1
ATOM 1079 N N . LEU A 1 134 ? 17.318 2.892 -26.527 1.00 43.84 134 LEU A N 1
ATOM 1080 C CA . LEU A 1 134 ? 17.525 3.515 -27.841 1.00 43.84 134 LEU A CA 1
ATOM 1081 C C . LEU A 1 134 ? 18.740 4.455 -27.865 1.00 43.84 134 LEU A C 1
ATOM 1083 O O . LEU A 1 134 ? 19.249 4.756 -28.937 1.00 43.84 134 LEU A O 1
ATOM 1087 N N . GLU A 1 135 ? 19.205 4.907 -26.700 1.00 44.41 135 GLU A N 1
ATOM 1088 C CA . GLU A 1 135 ? 20.411 5.734 -26.541 1.00 44.41 135 GLU A CA 1
ATOM 1089 C C . GLU A 1 135 ? 21.705 4.904 -26.364 1.00 44.41 135 GLU A C 1
ATOM 1091 O O . GLU A 1 135 ? 22.736 5.460 -25.981 1.00 44.41 135 GLU A O 1
ATOM 1096 N N . GLN A 1 136 ? 21.658 3.585 -26.615 1.00 39.25 136 GLN A N 1
ATOM 1097 C CA . GLN A 1 136 ? 22.811 2.669 -26.571 1.00 39.25 136 GLN A CA 1
ATOM 1098 C C . GLN A 1 136 ? 23.269 2.244 -27.964 1.00 39.25 136 GLN A C 1
ATOM 1100 O O . GLN A 1 136 ? 22.398 1.886 -28.788 1.00 39.25 136 GLN A O 1
#

Secondary structure (DSSP, 8-state):
-HHHHHHHHHHHHHHHHHHHHHHHHHHHHHHHHT--TT--HHHHHHHHHHHHHHHHHHHHSS-HHHHHHH-TT--S-GGGGS-HHHHHHHHHHHHHHHHHHHTT--HHHHHHHHHHHHHHHHHHHHHHHHHHHH--

Nearest PDB structures (foldseek):
  7zjh-assembly1_C  TM=3.259E-01  e=1.450E+00  Rattus norvegicus
  5wue-assembly1_A  TM=4.512E-01  e=5.753E+00  Sulfolobus acidocaldarius
  5an8-assembly1_A  TM=2.985E-01  e=2.575E+00  Oryctolagus cuniculus
  7zji-assembly1_D  TM=2.200E-01  e=3.431E+00  Rattus norvegicus

Sequence (136 aa):
KDEENNRLKLNWDLHRTLAKINYRIHTDAIKENIIPENLSKEQINQIYASEADVLNVAMFGKTAKQWRDENPAAEGNIRDYATIEQLLVLANLESLNAEFIKMGLSQSERLVRLNQTAISQMKSLAFNLNIKRLEQ

Mean predicted aligned error: 5.91 Å

Radius of gyration: 17.16 Å; Cα contacts (8 Å, |Δi|>4): 91; chains: 1; bounding box: 50×36×49 Å

Foldseek 3Di:
DVVVVVVVVVVVVVLVVLLVVLQVLLLVLCVPQPDDPPDDPVVVVVSVQVLVQLLVCLQPVDGQVVVCVVCVPDPDTPVVVDDPQSSVLSSVLSNVVSVCSVVVHDSVVSSVVSSVSNVVSVVVVVVVVVVVVVVD

Solvent-accessible surface area (backbone atoms only — not comparable to full-atom values): 7583 Å² total; per-residue (Å²): 112,68,68,59,53,50,52,54,50,52,53,52,53,49,52,54,50,50,44,54,50,23,52,48,53,25,54,50,33,44,53,76,70,68,56,65,94,89,61,54,73,66,58,50,51,50,51,54,51,53,59,52,26,43,56,35,31,28,71,70,72,38,38,70,64,58,49,44,73,76,36,79,86,59,83,86,55,76,74,81,75,46,54,73,68,54,50,54,48,49,39,51,46,31,48,51,49,22,51,39,44,75,70,66,53,51,70,71,60,47,33,55,54,43,24,54,48,39,54,54,50,51,52,53,53,53,50,52,54,53,52,60,60,69,78,104

pLDDT: mean 88.52, std 13.21, range [39.25, 98.56]